Protein AF-A0A955PNH2-F1 (afdb_monomer)

Solvent-accessible surface area (backbone atoms only — not comparable to full-atom values): 7796 Å² total; per-residue (Å²): 135,86,80,63,61,67,62,54,51,52,51,50,52,54,51,50,55,60,61,44,51,61,54,53,53,51,50,52,52,50,50,52,49,52,51,50,50,53,52,47,50,59,45,61,72,49,70,46,55,62,45,57,37,77,42,87,50,92,89,39,77,57,39,58,30,52,66,26,49,29,75,37,86,39,93,91,27,48,43,48,24,20,78,86,41,41,83,48,78,86,75,78,86,78,70,58,96,86,64,84,87,85,85,88,83,76,53,61,73,73,68,27,70,67,46,36,56,80,72,17,68,66,49,57,44,60,79,72,108

Foldseek 3Di:
DDDPVVVVVVVVVVVVVVVVVVVVVVVVVVVVVVVVVVVVVVVVLVVAPPQWDQDPPPVDRIAGDAQGKDAAPDVPAIQGAHNVRDSADDDDPDDDPPDDDDDDDDDCLQVVHRHHSCRRVVVVVVVVD

Secondary structure (DSSP, 8-state):
----HHHHHHHHHHHHHHHHHHHHHHHHHHHHHHHHHHHHHHHHHT----SEEE-SSTT-SEEE-TT-EEE-SSTT-EEE--TTSSSS----SS--TT--------SHHHHTTTS-GGGSHHHHHHTT-

Structure (mmCIF, N/CA/C/O backbone):
data_AF-A0A955PNH2-F1
#
_entry.id   AF-A0A955PNH2-F1
#
loop_
_atom_site.group_PDB
_atom_site.id
_atom_site.type_symbol
_atom_site.label_atom_id
_atom_site.label_alt_id
_atom_site.label_comp_id
_atom_site.label_asym_id
_atom_site.label_entity_id
_atom_site.label_seq_id
_atom_site.pdbx_PDB_ins_code
_atom_site.Cartn_x
_atom_site.Cartn_y
_atom_site.Cartn_z
_atom_site.occupancy
_atom_site.B_iso_or_equiv
_atom_site.auth_seq_id
_atom_site.auth_comp_id
_atom_site.auth_asym_id
_atom_site.auth_atom_id
_atom_site.pdbx_PDB_model_num
ATOM 1 N N . MET A 1 1 ? 40.338 -1.242 -66.118 1.00 54.84 1 MET A N 1
ATOM 2 C CA . MET A 1 1 ? 39.377 -2.112 -65.402 1.00 54.84 1 MET A CA 1
ATOM 3 C C . MET A 1 1 ? 38.338 -1.220 -64.717 1.00 54.84 1 MET A C 1
ATOM 5 O O . MET A 1 1 ? 38.698 -0.515 -63.784 1.00 54.84 1 MET A O 1
ATOM 9 N N . LYS A 1 2 ? 37.099 -1.120 -65.231 1.00 69.62 2 LYS A N 1
ATOM 10 C CA . LYS A 1 2 ? 36.057 -0.254 -64.635 1.00 69.62 2 LYS A CA 1
ATOM 11 C C . LYS A 1 2 ? 35.501 -0.938 -63.382 1.00 69.62 2 LYS A C 1
ATOM 13 O O . LYS A 1 2 ? 34.968 -2.037 -63.481 1.00 69.62 2 LYS A O 1
ATOM 18 N N . ARG A 1 3 ? 35.663 -0.315 -62.212 1.00 76.81 3 ARG A N 1
ATOM 19 C CA . ARG A 1 3 ? 35.126 -0.825 -60.943 1.00 76.81 3 ARG A CA 1
ATOM 20 C C . ARG A 1 3 ? 33.596 -0.790 -60.986 1.00 76.81 3 ARG A C 1
ATOM 22 O O . ARG A 1 3 ? 33.013 0.246 -61.292 1.00 76.81 3 ARG A O 1
ATOM 29 N N . ASP A 1 4 ? 32.965 -1.921 -60.691 1.00 88.94 4 ASP A N 1
ATOM 30 C CA . ASP A 1 4 ? 31.508 -2.057 -60.658 1.00 88.94 4 ASP A CA 1
ATOM 31 C C . ASP A 1 4 ? 30.950 -1.404 -59.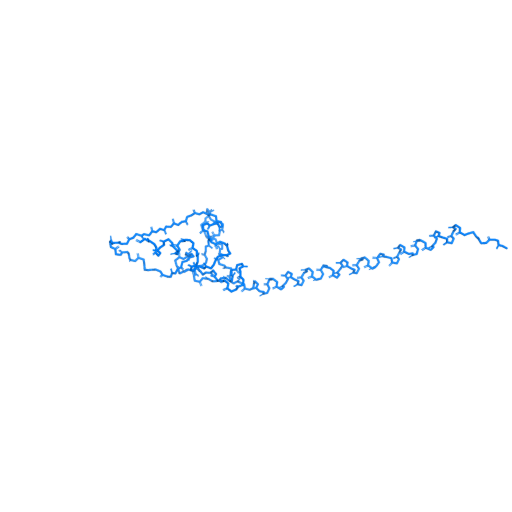384 1.00 88.94 4 ASP A C 1
ATOM 33 O O . ASP A 1 4 ? 30.918 -1.999 -58.305 1.00 88.94 4 ASP A O 1
ATOM 37 N N . TRP A 1 5 ? 30.563 -0.135 -59.508 1.00 90.62 5 TRP A N 1
ATOM 38 C CA . TRP A 1 5 ? 30.123 0.711 -58.398 1.00 90.62 5 TRP A CA 1
ATOM 39 C C . TRP A 1 5 ? 28.909 0.147 -57.647 1.00 90.62 5 TRP A C 1
ATOM 41 O O . TRP A 1 5 ? 28.774 0.399 -56.451 1.00 90.62 5 TRP A O 1
ATOM 51 N N . LYS A 1 6 ? 28.066 -0.663 -58.305 1.00 92.94 6 LYS A N 1
ATOM 52 C CA . LYS A 1 6 ? 26.898 -1.297 -57.676 1.00 92.94 6 LYS A CA 1
ATOM 53 C C . LYS A 1 6 ? 27.317 -2.335 -56.640 1.00 92.94 6 LYS A C 1
ATOM 55 O O . LYS A 1 6 ? 26.756 -2.378 -55.550 1.00 92.94 6 LYS A O 1
ATOM 60 N N . LYS A 1 7 ? 28.345 -3.131 -56.951 1.00 91.56 7 LYS A N 1
ATOM 61 C CA . LYS A 1 7 ? 28.905 -4.124 -56.020 1.00 91.56 7 LYS A CA 1
ATOM 62 C C . LYS A 1 7 ? 29.570 -3.451 -54.824 1.00 91.56 7 LYS A C 1
ATOM 64 O O . LYS A 1 7 ? 29.409 -3.913 -53.700 1.00 91.56 7 LYS A O 1
ATOM 69 N N . THR A 1 8 ? 30.273 -2.340 -55.054 1.00 92.62 8 THR A N 1
ATOM 70 C CA . THR A 1 8 ? 30.861 -1.541 -53.969 1.00 92.62 8 THR A CA 1
ATOM 71 C C . THR A 1 8 ? 29.781 -0.944 -53.066 1.00 92.62 8 THR A C 1
ATOM 73 O O . THR A 1 8 ? 29.889 -1.059 -51.852 1.00 92.62 8 THR A O 1
ATOM 76 N N . LEU A 1 9 ? 28.718 -0.373 -53.641 1.00 94.56 9 LEU A N 1
ATOM 77 C CA . LEU A 1 9 ? 27.600 0.185 -52.877 1.00 94.56 9 LEU A CA 1
ATOM 78 C C . LEU A 1 9 ? 26.897 -0.884 -52.027 1.00 94.56 9 LEU A C 1
ATOM 80 O O . LEU A 1 9 ? 26.659 -0.663 -50.842 1.00 94.56 9 LEU A O 1
ATOM 84 N N . LEU A 1 10 ? 26.615 -2.051 -52.612 1.00 95.19 10 LEU A N 1
ATOM 85 C CA . LEU A 1 10 ? 25.992 -3.170 -51.905 1.00 95.19 10 LEU A CA 1
ATOM 86 C C . LEU A 1 10 ? 26.855 -3.647 -50.727 1.00 95.19 10 LEU A C 1
ATOM 88 O O . LEU A 1 10 ? 26.345 -3.830 -49.625 1.00 95.19 10 LEU A O 1
ATOM 92 N N . PHE A 1 11 ? 28.163 -3.801 -50.942 1.00 96.19 11 PHE A N 1
ATOM 93 C CA . PHE A 1 11 ? 29.098 -4.201 -49.892 1.00 96.19 11 PHE A CA 1
ATOM 94 C C . PHE A 1 11 ? 29.154 -3.185 -48.743 1.00 96.19 11 PHE A C 1
ATOM 96 O O . PHE A 1 11 ? 29.113 -3.573 -47.575 1.00 96.19 11 PHE A O 1
ATOM 103 N N . THR A 1 12 ? 29.185 -1.886 -49.054 1.00 95.44 12 THR A N 1
ATOM 104 C CA . THR A 1 12 ? 29.148 -0.827 -48.037 1.00 95.44 12 THR A CA 1
ATOM 105 C C . THR A 1 12 ? 27.854 -0.871 -47.224 1.00 95.44 12 THR A C 1
ATOM 107 O O . THR A 1 12 ? 27.910 -0.787 -46.000 1.00 95.44 12 THR A O 1
ATOM 110 N N . LEU A 1 13 ? 26.697 -1.057 -47.869 1.00 96.56 13 LEU A N 1
ATOM 111 C CA . LEU A 1 13 ? 25.404 -1.140 -47.177 1.00 96.56 13 LEU A CA 1
ATOM 112 C C . LEU A 1 13 ? 25.323 -2.354 -46.245 1.00 96.56 13 LEU A C 1
ATOM 114 O O . L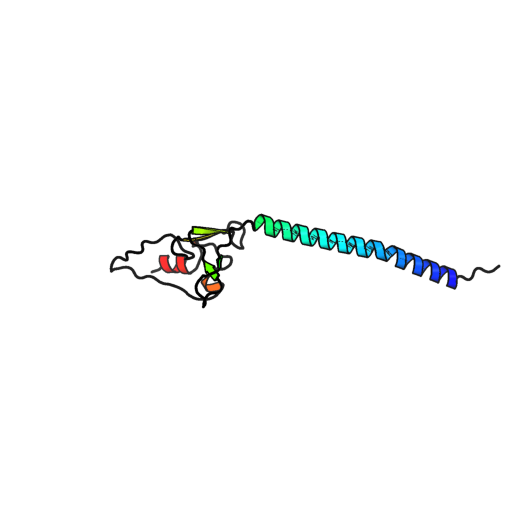EU A 1 13 ? 24.917 -2.209 -45.096 1.00 96.56 13 LEU A O 1
ATOM 118 N N . ILE A 1 14 ? 25.763 -3.528 -46.707 1.00 97.31 14 ILE A N 1
ATOM 119 C CA . ILE A 1 14 ? 25.827 -4.740 -45.874 1.00 97.31 14 ILE A CA 1
ATOM 120 C C . ILE A 1 14 ? 26.744 -4.510 -44.669 1.00 97.31 14 ILE A C 1
ATOM 122 O O . ILE A 1 14 ? 26.379 -4.838 -43.543 1.00 97.31 14 ILE A O 1
ATOM 126 N N . THR A 1 15 ? 27.907 -3.897 -44.891 1.00 96.69 15 THR A N 1
ATOM 127 C CA . THR A 1 15 ? 28.863 -3.592 -43.820 1.00 96.69 15 THR A CA 1
ATOM 128 C C . THR A 1 15 ? 28.253 -2.648 -42.782 1.00 96.69 15 THR A C 1
ATOM 130 O O . THR A 1 15 ? 28.373 -2.903 -41.587 1.00 96.69 15 THR A O 1
ATOM 133 N N . LEU A 1 16 ? 27.538 -1.602 -43.211 1.00 97.06 16 LEU A N 1
ATOM 134 C CA . LEU A 1 16 ? 26.840 -0.685 -42.304 1.00 97.06 16 LEU A CA 1
ATOM 135 C C . LEU A 1 16 ? 25.774 -1.402 -41.468 1.00 97.06 16 LEU A C 1
ATOM 137 O O . LEU A 1 16 ? 25.737 -1.216 -40.255 1.00 97.06 16 LEU A O 1
ATOM 141 N N . VAL A 1 17 ? 24.951 -2.256 -42.084 1.00 96.75 17 VAL A N 1
ATOM 142 C CA . VAL A 1 17 ? 23.924 -3.026 -41.361 1.00 96.75 17 VAL A CA 1
ATOM 143 C C . VAL A 1 17 ? 24.561 -3.947 -40.320 1.00 96.75 17 VAL A C 1
ATOM 145 O O . VAL A 1 17 ? 24.118 -3.967 -39.174 1.00 96.75 17 VAL A O 1
ATOM 148 N N . ILE A 1 18 ? 25.633 -4.657 -40.679 1.00 97.06 18 ILE A N 1
ATOM 149 C CA . ILE A 1 18 ? 26.356 -5.535 -39.748 1.00 97.06 18 ILE A CA 1
ATOM 150 C C . ILE A 1 18 ? 26.922 -4.738 -38.567 1.00 97.06 18 ILE A C 1
ATOM 152 O O . ILE A 1 18 ? 26.843 -5.201 -37.432 1.00 97.06 18 ILE A O 1
ATOM 156 N N . LEU A 1 19 ? 27.438 -3.529 -38.807 1.00 97.06 19 LEU A N 1
ATOM 157 C CA . LEU A 1 19 ? 27.951 -2.652 -37.750 1.00 97.06 19 LEU A CA 1
ATOM 158 C C . LEU A 1 19 ? 26.848 -2.071 -36.852 1.00 97.06 19 LEU A C 1
ATOM 160 O O . LEU A 1 19 ? 27.114 -1.766 -35.691 1.00 97.06 19 LEU A O 1
ATOM 164 N N . MET A 1 20 ? 25.612 -1.947 -37.341 1.00 96.62 20 MET A N 1
ATOM 165 C CA . MET A 1 20 ? 24.483 -1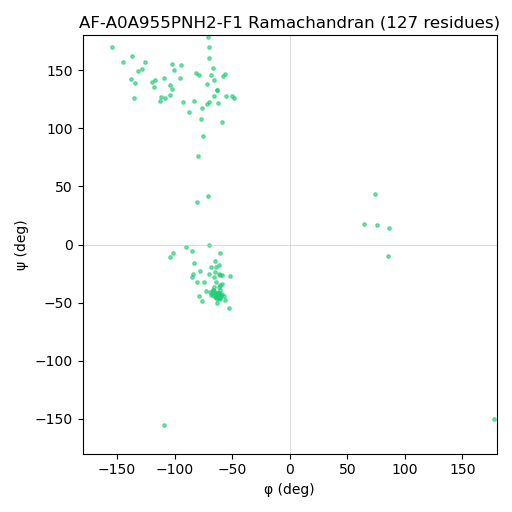.482 -36.526 1.00 96.62 20 MET A CA 1
ATOM 166 C C . MET A 1 20 ? 23.982 -2.534 -35.532 1.00 96.62 20 MET A C 1
ATOM 168 O O . MET A 1 20 ? 23.544 -2.169 -34.443 1.00 96.62 20 MET A O 1
ATOM 172 N N . ILE A 1 21 ? 24.069 -3.826 -35.864 1.00 96.62 21 ILE A N 1
ATOM 173 C CA . ILE A 1 21 ? 23.604 -4.922 -34.996 1.00 96.62 21 ILE A CA 1
ATOM 174 C C . ILE A 1 21 ? 24.202 -4.847 -33.576 1.00 96.62 21 ILE A C 1
ATOM 176 O O . ILE A 1 21 ? 23.421 -4.804 -32.624 1.00 96.62 21 ILE A O 1
ATOM 180 N N . PRO A 1 22 ? 25.535 -4.783 -33.371 1.00 96.38 22 PRO A N 1
ATOM 181 C CA . PRO A 1 22 ? 26.099 -4.725 -32.023 1.00 96.38 22 PRO A CA 1
ATOM 182 C C . PRO A 1 22 ? 25.699 -3.451 -31.270 1.00 96.38 22 PRO A C 1
ATOM 184 O O . PRO A 1 22 ? 25.499 -3.508 -30.062 1.00 96.38 22 PRO A O 1
ATOM 187 N N . ILE A 1 23 ? 25.522 -2.321 -31.964 1.00 96.88 23 ILE A N 1
ATOM 188 C CA . ILE A 1 23 ? 25.086 -1.061 -31.342 1.00 96.88 23 ILE A CA 1
ATOM 189 C C . ILE A 1 23 ? 23.667 -1.206 -30.787 1.00 96.88 23 ILE A C 1
ATOM 191 O O . ILE A 1 23 ? 23.408 -0.811 -29.651 1.00 96.88 23 ILE A O 1
ATOM 195 N N . ILE A 1 24 ? 22.759 -1.807 -31.559 1.00 97.25 24 ILE A N 1
ATOM 196 C CA . ILE A 1 24 ? 21.376 -2.043 -31.130 1.00 97.25 24 ILE A CA 1
ATOM 197 C C . ILE A 1 24 ? 21.344 -3.008 -29.941 1.00 97.25 24 ILE A C 1
ATOM 199 O O . ILE A 1 24 ? 20.667 -2.728 -28.954 1.00 97.25 24 ILE A O 1
ATOM 203 N N . LEU A 1 25 ? 22.107 -4.103 -29.998 1.00 97.38 25 LEU A N 1
ATOM 204 C CA . LEU A 1 25 ? 22.172 -5.084 -28.910 1.00 97.38 25 LEU A CA 1
ATOM 205 C C . LEU A 1 25 ? 22.737 -4.477 -27.619 1.00 97.38 25 LEU A C 1
ATOM 207 O O . LEU A 1 25 ? 22.194 -4.709 -26.542 1.00 97.38 25 LEU A O 1
ATOM 211 N N . LEU A 1 26 ? 23.789 -3.660 -27.714 1.00 97.25 26 LEU A N 1
ATOM 212 C CA . LEU A 1 26 ? 24.351 -2.954 -26.560 1.00 97.25 26 LEU A CA 1
ATOM 213 C C . LEU A 1 26 ? 23.382 -1.906 -26.002 1.00 97.25 26 LEU A C 1
ATOM 215 O O . LEU A 1 26 ? 23.260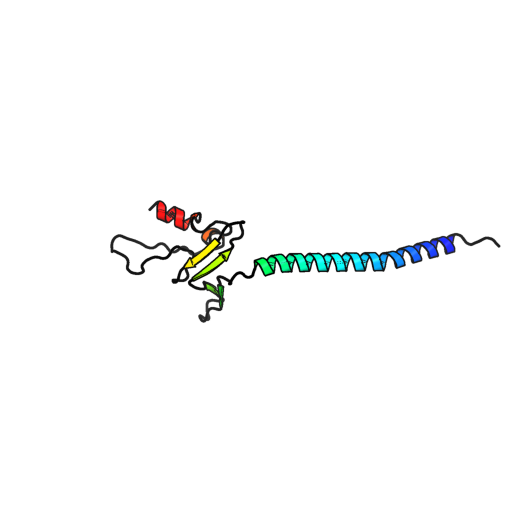 -1.779 -24.784 1.00 97.25 26 LEU A O 1
ATOM 219 N N . GLY A 1 27 ? 22.670 -1.183 -26.871 1.00 97.06 27 GLY A N 1
ATOM 220 C CA . GLY A 1 27 ? 21.645 -0.222 -26.465 1.00 97.06 27 GLY A CA 1
ATOM 221 C C . GLY A 1 27 ? 20.486 -0.889 -25.724 1.00 97.06 27 GLY A C 1
ATOM 222 O O . GLY A 1 27 ? 20.072 -0.418 -24.666 1.00 97.06 27 GLY A O 1
ATOM 223 N N . GLU A 1 28 ? 20.004 -2.021 -26.231 1.00 97.38 28 GLU A N 1
ATOM 224 C CA . GLU A 1 28 ? 18.941 -2.802 -25.600 1.00 97.38 28 GLU A CA 1
ATOM 225 C C . GLU A 1 28 ? 19.392 -3.411 -24.266 1.00 97.38 28 GLU A C 1
ATOM 227 O O . GLU A 1 28 ? 18.682 -3.312 -23.264 1.00 97.38 28 GLU A O 1
ATOM 232 N N . TRP A 1 29 ? 20.603 -3.967 -24.213 1.00 96.94 29 TRP A N 1
ATOM 233 C CA . TRP A 1 29 ? 21.191 -4.482 -22.979 1.00 96.94 29 TRP A CA 1
ATOM 234 C C . TRP A 1 29 ? 21.356 -3.382 -21.923 1.00 96.94 29 TRP A C 1
ATOM 236 O O . TRP A 1 29 ? 20.963 -3.571 -20.770 1.00 96.94 29 TRP A O 1
ATOM 246 N N . GLY A 1 30 ? 21.841 -2.202 -22.320 1.00 96.25 30 GLY A N 1
ATOM 247 C CA . GLY A 1 30 ? 21.931 -1.029 -21.450 1.00 96.25 30 GLY A CA 1
ATOM 248 C C . GLY A 1 30 ? 20.562 -0.561 -20.951 1.00 96.25 30 GLY A C 1
ATOM 249 O O . GLY A 1 30 ? 20.404 -0.280 -19.762 1.00 96.25 30 GLY A O 1
ATOM 250 N N . ALA A 1 31 ? 19.548 -0.550 -21.820 1.00 94.69 31 ALA A N 1
ATOM 251 C CA . ALA A 1 31 ? 18.173 -0.235 -21.439 1.00 94.69 31 ALA A CA 1
ATOM 252 C C . ALA A 1 31 ? 17.606 -1.261 -20.445 1.00 94.69 31 ALA A C 1
ATOM 254 O O . ALA A 1 31 ? 16.993 -0.872 -19.453 1.00 94.69 31 ALA A O 1
ATOM 255 N N . ARG A 1 32 ? 17.864 -2.560 -20.649 1.00 93.25 32 ARG A N 1
ATOM 256 C CA . ARG A 1 32 ? 17.467 -3.633 -19.721 1.00 93.25 32 ARG A CA 1
ATOM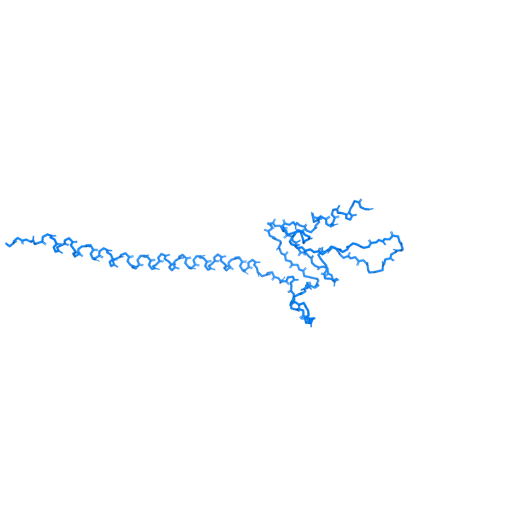 257 C C . ARG A 1 32 ? 18.163 -3.518 -18.371 1.00 93.25 32 ARG A C 1
ATOM 259 O O . ARG A 1 32 ? 17.510 -3.723 -17.352 1.00 93.25 32 ARG A O 1
ATOM 266 N N . ILE A 1 33 ? 19.457 -3.193 -18.347 1.00 91.25 33 ILE A N 1
ATOM 267 C CA . ILE A 1 33 ? 20.193 -2.955 -17.099 1.00 91.25 33 ILE A CA 1
ATOM 268 C C . ILE A 1 33 ? 19.600 -1.757 -16.376 1.00 91.25 33 ILE A C 1
ATOM 270 O O . ILE A 1 33 ? 19.256 -1.880 -15.208 1.00 91.25 33 ILE A O 1
ATOM 274 N N . ARG A 1 34 ? 19.416 -0.627 -17.064 1.00 90.31 34 ARG A N 1
ATOM 275 C CA . ARG A 1 34 ? 18.840 0.576 -16.456 1.00 90.31 34 ARG A CA 1
ATOM 276 C C . ARG A 1 34 ? 17.427 0.327 -15.933 1.00 90.31 34 ARG A C 1
ATOM 278 O O . ARG A 1 34 ? 17.129 0.720 -14.813 1.00 90.31 34 ARG A O 1
ATOM 285 N N . TYR A 1 35 ? 16.587 -0.363 -16.702 1.00 87.31 35 TYR A N 1
ATOM 286 C CA . TYR A 1 35 ? 15.243 -0.742 -16.271 1.00 87.31 35 TYR A CA 1
ATOM 287 C C . TYR A 1 35 ? 15.285 -1.642 -15.033 1.00 87.31 35 TYR A C 1
ATOM 289 O O . TYR A 1 35 ? 14.601 -1.354 -14.059 1.00 87.31 35 TYR A O 1
ATOM 297 N N . ARG A 1 36 ? 16.137 -2.679 -15.023 1.00 80.06 36 ARG A N 1
ATOM 298 C CA . ARG A 1 36 ? 16.319 -3.541 -13.846 1.00 80.06 36 ARG A CA 1
ATOM 299 C C . ARG A 1 36 ? 16.854 -2.772 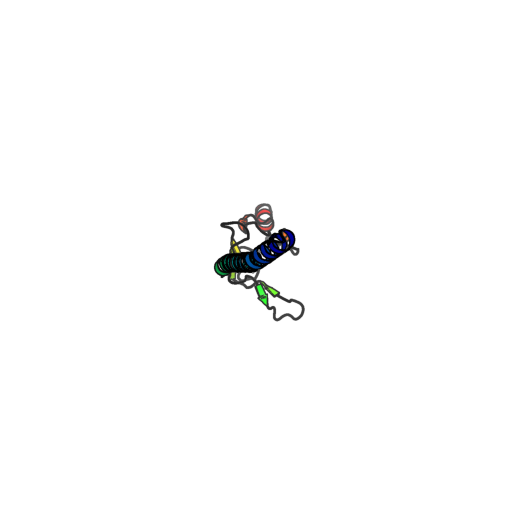-12.648 1.00 80.06 36 ARG A C 1
ATOM 301 O O . ARG A 1 36 ? 16.377 -3.016 -11.557 1.00 80.06 36 ARG A O 1
ATOM 308 N N . MET A 1 37 ? 17.811 -1.864 -12.825 1.00 73.69 37 MET A N 1
ATOM 309 C CA . MET A 1 37 ? 18.358 -1.058 -11.730 1.00 73.69 37 MET A CA 1
ATOM 310 C C . MET A 1 37 ? 17.314 -0.105 -11.144 1.00 73.69 37 MET A C 1
ATOM 312 O O . MET A 1 37 ? 17.243 0.007 -9.928 1.00 73.69 37 MET A O 1
ATOM 316 N N . ASN A 1 38 ? 16.478 0.520 -11.979 1.00 72.56 38 ASN A N 1
ATOM 317 C CA . ASN A 1 38 ? 15.354 1.329 -11.505 1.00 72.56 38 ASN A CA 1
ATOM 318 C C . ASN A 1 38 ? 14.323 0.471 -10.762 1.00 72.56 38 ASN A C 1
ATOM 320 O O . ASN A 1 38 ? 13.890 0.859 -9.685 1.00 72.56 38 ASN A O 1
ATOM 324 N N . LEU A 1 39 ? 13.995 -0.718 -11.286 1.00 64.50 39 LEU A N 1
ATOM 325 C CA . LEU A 1 39 ? 13.149 -1.681 -10.575 1.00 64.50 39 LEU A CA 1
ATOM 326 C C . LEU A 1 39 ? 13.779 -2.077 -9.234 1.00 64.50 39 LEU A C 1
ATOM 328 O O . LEU A 1 39 ? 13.087 -2.150 -8.233 1.00 64.50 39 LEU A O 1
ATOM 332 N N . TYR A 1 40 ? 15.097 -2.307 -9.206 1.00 57.88 40 TYR A N 1
ATOM 333 C CA . TYR A 1 40 ? 15.820 -2.668 -7.991 1.00 57.88 40 TYR A CA 1
ATOM 334 C C . TYR A 1 40 ? 15.824 -1.535 -6.959 1.00 57.88 40 TYR A C 1
ATOM 336 O O . TYR A 1 40 ? 15.723 -1.818 -5.771 1.00 57.88 40 TYR A O 1
ATOM 344 N N . GLN A 1 41 ? 15.911 -0.275 -7.392 1.00 54.19 41 GLN A N 1
ATOM 345 C CA . GLN A 1 41 ? 15.790 0.890 -6.511 1.00 54.19 41 GLN A CA 1
ATOM 346 C C . GLN A 1 41 ? 14.369 1.041 -5.964 1.00 54.19 41 GLN A C 1
ATOM 348 O O . GLN A 1 41 ? 14.228 1.197 -4.756 1.00 54.19 41 GLN A O 1
ATOM 353 N N . GLU A 1 42 ? 13.336 0.876 -6.798 1.00 53.19 42 GLU A N 1
ATOM 354 C CA . GLU A 1 42 ? 11.951 0.777 -6.312 1.00 53.19 42 GLU A CA 1
ATOM 355 C C . GLU A 1 42 ? 11.787 -0.397 -5.330 1.00 53.19 42 GLU A C 1
ATOM 357 O O . GLU A 1 42 ? 11.048 -0.276 -4.361 1.00 53.19 42 GLU A O 1
ATOM 362 N N . THR A 1 43 ? 12.507 -1.514 -5.513 1.00 49.81 43 THR A N 1
ATOM 363 C CA . THR A 1 43 ? 12.416 -2.673 -4.607 1.00 49.81 43 THR A CA 1
ATOM 364 C C . THR A 1 43 ? 13.288 -2.603 -3.348 1.00 49.81 43 THR A C 1
ATOM 366 O O . THR A 1 43 ? 12.956 -3.261 -2.372 1.00 49.81 43 THR A O 1
ATOM 369 N N . GLU A 1 44 ? 14.397 -1.855 -3.332 1.00 46.38 44 GLU A N 1
ATOM 370 C CA . GLU A 1 44 ? 15.186 -1.612 -2.106 1.00 46.38 44 GLU A CA 1
ATOM 371 C C . GLU A 1 44 ? 14.543 -0.505 -1.260 1.00 46.38 44 GLU A C 1
ATOM 373 O O . GLU A 1 44 ? 14.564 -0.610 -0.034 1.00 46.38 44 GLU A O 1
ATOM 378 N N . GLU A 1 45 ? 13.889 0.487 -1.884 1.00 47.94 45 GLU A N 1
ATOM 379 C CA . GLU A 1 45 ? 12.878 1.295 -1.189 1.00 47.94 45 GLU A CA 1
ATOM 380 C C . GLU A 1 45 ? 11.718 0.400 -0.726 1.00 47.94 45 GLU A C 1
ATOM 382 O O . GLU A 1 45 ? 11.280 0.535 0.410 1.00 47.94 45 GLU A O 1
ATOM 387 N N . ALA A 1 46 ? 11.337 -0.623 -1.504 1.00 44.81 46 ALA A N 1
ATOM 388 C CA . ALA A 1 46 ? 10.422 -1.685 -1.079 1.00 44.81 46 ALA A CA 1
ATOM 389 C C . ALA A 1 46 ? 11.055 -2.812 -0.236 1.00 44.81 46 ALA A C 1
ATOM 391 O O . ALA A 1 46 ? 10.574 -3.949 -0.257 1.00 44.81 46 ALA A O 1
ATOM 392 N N . LYS A 1 47 ? 12.011 -2.494 0.651 1.00 43.78 47 LYS A N 1
ATOM 393 C CA 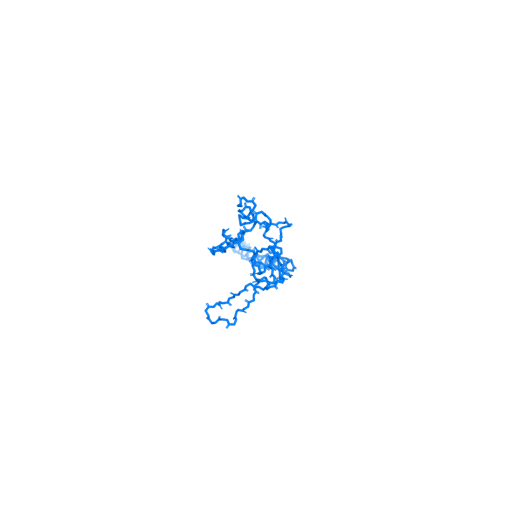. LYS A 1 47 ? 12.095 -3.190 1.956 1.00 43.78 47 LYS A CA 1
ATOM 394 C C . LYS A 1 47 ? 10.924 -2.773 2.857 1.00 43.78 47 LYS A C 1
ATOM 396 O O . LYS A 1 47 ? 11.078 -2.546 4.053 1.00 43.78 47 LYS A O 1
ATOM 401 N N . PHE A 1 48 ? 9.735 -2.676 2.276 1.00 50.78 48 PHE A N 1
ATOM 402 C CA . PHE A 1 48 ? 8.500 -2.559 3.011 1.00 50.78 48 PHE A CA 1
ATOM 403 C C . PHE A 1 48 ? 8.257 -3.925 3.628 1.00 50.78 48 PHE A C 1
ATOM 405 O O . PHE A 1 48 ? 8.193 -4.948 2.938 1.00 50.78 48 PHE A O 1
ATOM 412 N N . VAL A 1 49 ? 8.173 -3.960 4.954 1.00 58.12 49 VAL A N 1
ATOM 413 C CA . VAL A 1 49 ? 7.526 -5.079 5.621 1.00 58.12 49 VAL A CA 1
ATOM 414 C C . VAL A 1 49 ? 6.113 -5.076 5.063 1.00 58.12 49 VAL A C 1
ATOM 416 O O . VAL A 1 49 ? 5.351 -4.170 5.366 1.00 58.12 49 VAL A O 1
ATOM 419 N N . SER A 1 50 ? 5.804 -6.024 4.174 1.00 79.81 50 SER A N 1
ATOM 420 C CA . SER A 1 50 ? 4.483 -6.079 3.556 1.00 79.81 50 SER A CA 1
ATOM 421 C C . SER A 1 50 ? 3.422 -6.001 4.650 1.00 79.81 50 SER A C 1
ATOM 423 O O . SER A 1 50 ? 3.469 -6.787 5.605 1.00 79.81 50 SER A O 1
ATOM 425 N N . ILE A 1 51 ? 2.478 -5.068 4.505 1.00 89.38 51 ILE A N 1
ATOM 426 C CA . ILE A 1 51 ? 1.331 -4.974 5.416 1.00 89.38 51 ILE A CA 1
ATOM 427 C C . ILE A 1 51 ? 0.354 -6.136 5.238 1.00 89.38 51 ILE A C 1
ATOM 429 O O . ILE A 1 51 ? -0.641 -6.217 5.946 1.00 89.38 51 ILE A O 1
ATOM 433 N N . TYR A 1 52 ? 0.639 -7.051 4.311 1.00 90.12 52 TYR A N 1
ATOM 434 C CA . TYR A 1 52 ? -0.135 -8.251 4.055 1.00 90.12 52 TYR A CA 1
ATOM 435 C C . TYR A 1 52 ? 0.635 -9.490 4.507 1.00 90.12 52 TYR A C 1
ATOM 437 O O . TYR A 1 52 ? 1.850 -9.615 4.323 1.00 90.12 52 TYR A O 1
ATOM 445 N N . ARG A 1 53 ? -0.094 -10.467 5.037 1.00 91.06 53 ARG A N 1
ATOM 446 C CA . ARG A 1 53 ? 0.374 -11.843 5.216 1.00 91.06 53 ARG A CA 1
ATOM 447 C C . ARG A 1 53 ? -0.609 -12.803 4.561 1.00 91.06 53 ARG A C 1
ATOM 449 O O . ARG A 1 53 ? -1.767 -12.465 4.333 1.00 91.06 53 ARG A O 1
ATOM 456 N N . LYS A 1 54 ? -0.138 -14.001 4.219 1.00 91.88 54 LYS A N 1
ATOM 457 C CA . LYS A 1 54 ? -1.027 -15.068 3.754 1.00 91.88 54 LYS A CA 1
ATOM 458 C C . LYS A 1 54 ? -1.988 -15.425 4.892 1.00 91.88 54 LYS A C 1
ATOM 460 O O . LYS A 1 54 ? -1.520 -15.577 6.017 1.00 91.88 54 LYS A O 1
ATOM 465 N N . SER A 1 55 ? -3.280 -15.537 4.594 1.00 92.88 55 SER A N 1
ATOM 466 C CA . SER A 1 55 ? -4.262 -15.956 5.596 1.00 92.88 55 SER A CA 1
ATOM 467 C C . SER A 1 55 ? -4.273 -17.480 5.736 1.00 92.88 55 SER A C 1
ATOM 469 O O . SER A 1 55 ? -4.028 -18.209 4.767 1.00 92.88 55 SER A O 1
ATOM 471 N N . ASP A 1 56 ? -4.544 -17.943 6.954 1.00 94.31 56 ASP A N 1
ATOM 472 C CA . ASP A 1 56 ? -4.828 -19.350 7.245 1.00 94.31 56 ASP A CA 1
ATOM 473 C C . ASP A 1 56 ? -6.304 -19.697 6.971 1.00 94.31 56 ASP A C 1
ATOM 475 O O . ASP A 1 56 ? -6.650 -20.876 6.853 1.00 94.31 56 ASP A O 1
ATOM 479 N N . ASP A 1 57 ? -7.174 -18.687 6.837 1.00 95.25 57 ASP A N 1
ATOM 480 C CA . ASP A 1 57 ? -8.567 -18.875 6.440 1.00 95.25 57 ASP A CA 1
ATOM 481 C C . ASP A 1 57 ? -8.630 -19.288 4.955 1.00 95.25 57 ASP A C 1
ATOM 483 O O . ASP A 1 57 ? -8.157 -18.550 4.089 1.00 95.25 57 ASP A O 1
ATOM 487 N N . PRO A 1 58 ? -9.232 -20.443 4.610 1.00 94.44 58 PRO A N 1
ATOM 488 C CA . PRO A 1 58 ? -9.295 -20.914 3.227 1.00 94.44 58 PRO A CA 1
ATOM 489 C C . PRO A 1 58 ? -10.122 -20.015 2.291 1.00 94.44 58 PRO A C 1
ATOM 491 O O . PRO A 1 58 ? -10.045 -20.185 1.072 1.00 94.44 58 PRO A O 1
ATOM 494 N N . VAL A 1 59 ? -10.927 -19.093 2.826 1.00 96.62 59 VAL A N 1
ATOM 495 C CA . VAL A 1 59 ? -11.718 -18.118 2.062 1.00 96.62 59 VAL A CA 1
ATOM 496 C C . VAL A 1 59 ? -10.888 -16.881 1.704 1.00 96.62 59 VAL A C 1
ATOM 498 O O . VAL A 1 59 ? -11.147 -16.246 0.679 1.00 96.62 59 VAL A O 1
ATOM 501 N N . LEU A 1 60 ? -9.875 -16.545 2.506 1.00 90.44 60 LEU A N 1
ATOM 502 C CA . LEU A 1 60 ? -9.049 -15.354 2.326 1.00 90.44 60 LEU A CA 1
ATOM 503 C C . LEU A 1 60 ? -7.684 -15.723 1.737 1.00 90.44 60 LEU A C 1
ATOM 505 O O . LEU A 1 60 ? -6.954 -16.561 2.249 1.00 90.44 60 LEU A O 1
ATOM 509 N N . ALA A 1 61 ? -7.285 -15.053 0.657 1.00 89.44 61 ALA A N 1
ATOM 510 C CA . ALA A 1 61 ? -5.933 -15.233 0.124 1.00 89.44 61 ALA A CA 1
ATOM 511 C C . ALA A 1 61 ? -4.877 -14.571 1.030 1.00 89.44 61 ALA A C 1
ATOM 513 O O . ALA A 1 61 ? -3.794 -15.118 1.256 1.00 89.44 61 ALA A O 1
ATOM 514 N N . TYR A 1 62 ? -5.212 -13.388 1.544 1.00 90.31 62 TYR A N 1
ATOM 515 C CA . TYR A 1 62 ? -4.345 -12.550 2.357 1.00 90.31 62 TYR A CA 1
ATOM 516 C C . TYR A 1 62 ? -5.163 -11.825 3.415 1.00 90.31 62 TYR A C 1
ATOM 518 O O . TYR A 1 62 ? -6.359 -11.591 3.244 1.00 90.31 62 TYR A O 1
ATOM 526 N N . GLU A 1 63 ? -4.477 -11.427 4.471 1.00 92.12 63 GLU A N 1
ATOM 527 C CA . GLU A 1 63 ? -4.995 -10.581 5.533 1.00 92.12 63 GLU A CA 1
ATOM 528 C C . GLU A 1 63 ? -3.955 -9.532 5.909 1.00 92.12 63 GLU A C 1
ATOM 530 O O . GLU A 1 63 ? -2.766 -9.666 5.593 1.00 92.12 63 GLU A O 1
ATOM 535 N N . MET A 1 64 ? -4.411 -8.483 6.584 1.00 92.75 64 MET A N 1
ATOM 536 C CA . MET A 1 64 ? -3.512 -7.463 7.095 1.00 92.75 64 MET A CA 1
ATOM 537 C C . MET A 1 64 ? -2.616 -8.064 8.174 1.00 92.75 64 MET A C 1
ATOM 539 O O . MET A 1 64 ? -3.040 -8.899 8.972 1.00 92.75 64 MET A O 1
ATOM 543 N N . LYS A 1 65 ? -1.355 -7.647 8.195 1.00 93.50 65 LYS A N 1
ATOM 544 C CA . LYS A 1 65 ? -0.386 -8.026 9.213 1.00 93.50 65 LYS A CA 1
ATOM 545 C C . LYS A 1 65 ? -0.506 -7.036 10.379 1.00 93.50 65 LYS A C 1
ATOM 547 O O . LYS A 1 65 ? -0.173 -5.868 10.180 1.00 93.50 65 LYS A O 1
ATOM 552 N N . PRO A 1 66 ? -0.935 -7.466 11.577 1.00 94.00 66 PRO A N 1
ATOM 553 C CA . PRO A 1 66 ? -1.021 -6.571 12.727 1.00 94.00 66 PRO A CA 1
ATOM 554 C C . PRO A 1 66 ? 0.318 -5.917 13.076 1.00 94.00 66 PRO A C 1
ATOM 556 O O . PRO A 1 66 ? 1.374 -6.537 12.887 1.00 94.00 66 PRO A O 1
ATOM 559 N N . GLY A 1 67 ? 0.263 -4.665 13.533 1.00 91.38 67 GLY A N 1
ATOM 560 C CA . GLY A 1 67 ? 1.431 -3.876 13.944 1.00 91.38 67 GLY A CA 1
ATOM 561 C C . GLY A 1 67 ? 2.416 -3.560 12.810 1.00 91.38 67 GLY A C 1
ATOM 562 O O . GLY A 1 67 ? 3.585 -3.267 13.061 1.00 91.38 67 GLY A O 1
ATOM 563 N N . SER A 1 68 ? 1.992 -3.691 11.550 1.00 91.00 68 SER A N 1
ATOM 564 C CA . SER A 1 68 ? 2.846 -3.438 10.387 1.00 91.00 68 SER A CA 1
ATOM 565 C C . SER A 1 68 ? 2.696 -2.019 9.853 1.00 91.00 68 SER A C 1
ATOM 567 O O . SER A 1 68 ? 1.658 -1.374 9.995 1.00 91.00 68 SER A O 1
ATOM 569 N N . GLU A 1 69 ? 3.746 -1.542 9.192 1.00 88.44 69 GLU A N 1
ATOM 570 C CA . GLU A 1 69 ? 3.742 -0.259 8.508 1.00 88.44 69 GLU A CA 1
ATOM 571 C C . GLU A 1 69 ? 4.440 -0.359 7.152 1.00 88.44 69 GLU A C 1
ATOM 573 O O . GLU A 1 69 ? 5.457 -1.042 7.000 1.00 88.44 69 GLU A O 1
ATOM 578 N N . GLU A 1 70 ? 3.892 0.351 6.169 1.00 85.25 70 GLU A N 1
ATOM 579 C CA . GLU A 1 70 ? 4.536 0.572 4.882 1.00 85.25 70 GLU A CA 1
ATOM 580 C C . GLU A 1 70 ? 4.431 2.046 4.475 1.00 85.25 70 GLU A C 1
ATOM 582 O O . GLU A 1 70 ? 3.385 2.684 4.638 1.00 85.25 70 GLU A O 1
ATOM 587 N N . PRO A 1 71 ? 5.501 2.612 3.910 1.00 81.44 71 PRO A N 1
ATOM 588 C CA . PRO A 1 71 ? 5.443 3.843 3.151 1.00 81.44 71 PRO A CA 1
ATOM 589 C C . PRO A 1 71 ? 4.316 3.813 2.122 1.00 81.44 71 PRO A C 1
ATOM 591 O O . PRO A 1 71 ? 4.179 2.901 1.307 1.00 81.44 71 PRO A O 1
ATOM 594 N N . GLY A 1 72 ? 3.479 4.838 2.195 1.00 74.75 72 GLY A N 1
ATOM 595 C CA . GLY A 1 72 ? 2.397 5.059 1.262 1.00 74.75 72 GLY A CA 1
ATOM 596 C C . GLY A 1 72 ? 2.916 5.474 -0.112 1.00 74.75 72 GLY A C 1
ATOM 597 O O . GLY A 1 72 ? 4.073 5.833 -0.315 1.00 74.75 72 GLY A O 1
ATOM 598 N N . LYS A 1 73 ? 2.009 5.488 -1.090 1.00 71.69 73 LYS A N 1
ATOM 599 C CA . LYS A 1 73 ? 2.340 5.838 -2.481 1.00 71.69 73 LYS A CA 1
ATOM 600 C C . LYS A 1 73 ? 2.815 7.289 -2.672 1.00 71.69 73 LYS A C 1
ATOM 602 O O . LYS A 1 73 ? 3.403 7.605 -3.704 1.00 71.69 73 LYS A O 1
ATOM 607 N N . LYS A 1 74 ? 2.522 8.191 -1.729 1.00 72.12 74 LYS A N 1
ATOM 608 C CA . LYS A 1 74 ? 3.004 9.578 -1.757 1.00 72.12 74 LYS A CA 1
ATOM 609 C C . LYS A 1 74 ? 4.281 9.710 -0.921 1.00 72.12 74 LYS A C 1
ATOM 611 O O . LYS A 1 74 ? 4.353 9.104 0.143 1.00 72.12 74 LYS A O 1
ATOM 616 N N . PRO A 1 75 ? 5.254 10.538 -1.343 1.00 73.38 75 PRO A N 1
ATOM 617 C CA . PRO A 1 75 ? 6.425 10.830 -0.524 1.00 73.38 75 PRO A CA 1
ATOM 618 C C . PRO A 1 75 ? 6.018 11.355 0.856 1.00 73.38 75 PRO A C 1
ATOM 620 O O . PRO A 1 75 ? 5.243 12.304 0.946 1.00 73.38 75 PRO A O 1
ATOM 623 N N . GLY A 1 76 ? 6.550 10.737 1.910 1.00 72.56 76 GLY A N 1
ATOM 624 C CA . GLY A 1 76 ? 6.247 11.085 3.301 1.00 72.56 76 GLY A CA 1
ATOM 625 C C . GLY A 1 76 ? 5.003 10.408 3.872 1.00 72.56 76 GLY A C 1
ATOM 626 O O . GLY A 1 76 ? 4.823 10.463 5.086 1.00 72.56 76 GLY A O 1
ATOM 627 N N . ALA A 1 77 ? 4.203 9.737 3.037 1.00 78.25 77 ALA A N 1
ATOM 628 C CA . ALA A 1 77 ? 3.014 9.066 3.517 1.00 78.25 77 ALA A CA 1
ATOM 629 C C . ALA A 1 77 ? 3.340 7.730 4.189 1.00 78.25 77 ALA A C 1
ATOM 631 O O . ALA A 1 77 ? 4.236 7.016 3.733 1.00 78.25 77 ALA A O 1
ATOM 632 N N . VAL A 1 78 ? 2.591 7.353 5.226 1.00 83.44 78 VAL A N 1
ATOM 633 C CA . VAL A 1 78 ? 2.745 6.061 5.917 1.00 83.44 78 VAL A CA 1
ATOM 634 C C . VAL A 1 78 ? 1.386 5.415 6.164 1.00 83.44 78 VAL A C 1
ATOM 636 O O . VAL A 1 78 ? 0.475 5.986 6.769 1.00 83.44 78 VAL A O 1
ATOM 639 N N . THR A 1 79 ? 1.269 4.175 5.706 1.00 86.44 79 THR A N 1
ATOM 640 C CA . THR A 1 79 ? 0.151 3.286 6.009 1.00 86.44 79 THR A CA 1
ATOM 641 C C . THR A 1 79 ? 0.525 2.452 7.223 1.00 86.44 79 THR A C 1
ATOM 643 O O . THR A 1 79 ? 1.539 1.759 7.193 1.00 86.44 79 THR A O 1
ATOM 646 N N . ARG A 1 80 ? -0.281 2.523 8.284 1.00 88.06 80 ARG A N 1
ATOM 647 C CA . ARG A 1 80 ? -0.077 1.763 9.523 1.00 88.06 80 ARG A CA 1
ATOM 648 C C . ARG A 1 80 ? -1.265 0.861 9.778 1.00 88.06 80 ARG A C 1
ATOM 650 O O . ARG A 1 80 ? -2.398 1.279 9.548 1.00 88.06 80 ARG A O 1
ATOM 657 N N . ILE A 1 81 ? -0.976 -0.350 10.235 1.00 92.31 81 ILE A N 1
ATOM 658 C CA . ILE A 1 81 ? -1.955 -1.345 10.653 1.00 92.31 81 ILE A CA 1
ATOM 659 C C . ILE A 1 81 ? -1.815 -1.530 12.159 1.00 92.31 81 ILE A C 1
ATOM 661 O O . ILE A 1 81 ? -0.722 -1.848 12.633 1.00 92.31 81 ILE A O 1
ATOM 665 N N . ASN A 1 82 ? -2.901 -1.340 12.903 1.00 92.38 82 ASN A N 1
ATOM 666 C CA . ASN A 1 82 ? -2.910 -1.531 14.350 1.00 92.38 82 ASN A CA 1
ATOM 667 C C . ASN A 1 82 ? -2.817 -3.023 14.740 1.00 92.38 82 ASN A C 1
ATOM 669 O O . ASN A 1 82 ? -2.714 -3.914 13.887 1.00 92.38 82 ASN A O 1
ATOM 673 N N . GLU A 1 83 ? -2.795 -3.305 16.041 1.00 93.75 83 GLU A N 1
ATOM 674 C CA . GLU A 1 83 ? -2.678 -4.673 16.573 1.00 93.75 83 GLU A CA 1
ATOM 675 C C . GLU A 1 83 ? -3.937 -5.517 16.299 1.00 93.75 83 GLU A C 1
ATOM 677 O O . GLU A 1 83 ? -3.886 -6.748 16.254 1.00 93.75 83 GLU A O 1
ATOM 682 N N . GLU A 1 84 ? -5.059 -4.862 16.019 1.00 92.19 84 GLU A N 1
ATOM 683 C CA . GLU A 1 84 ? -6.333 -5.470 15.647 1.00 92.19 84 GLU A CA 1
ATOM 684 C C . GLU A 1 84 ? -6.423 -5.774 14.138 1.00 92.19 84 GLU A C 1
ATOM 686 O O . GLU A 1 84 ? -7.376 -6.413 13.691 1.00 92.19 84 GLU A O 1
ATOM 691 N N . GLY A 1 85 ? -5.428 -5.364 13.343 1.00 92.62 85 GLY A N 1
ATOM 692 C CA . GLY A 1 85 ? -5.369 -5.623 11.902 1.00 92.62 85 GLY A CA 1
ATOM 693 C C . GLY A 1 85 ? -6.106 -4.597 11.032 1.00 92.62 85 GLY A C 1
ATOM 694 O O . GLY A 1 85 ? -6.315 -4.851 9.843 1.00 92.62 85 GLY A O 1
ATOM 695 N N . PHE A 1 86 ? -6.479 -3.442 11.583 1.00 92.25 86 PHE A N 1
ATOM 696 C CA . PHE A 1 86 ? -7.138 -2.352 10.862 1.00 92.25 86 PHE A CA 1
ATOM 697 C C . PHE A 1 86 ? -6.157 -1.245 10.485 1.00 92.25 86 PHE A C 1
ATOM 699 O O . PHE A 1 86 ? -5.177 -0.990 11.181 1.00 92.25 86 PHE A O 1
ATOM 706 N N . ARG A 1 87 ? -6.438 -0.561 9.370 1.00 91.50 87 ARG A N 1
ATOM 707 C CA . ARG A 1 87 ? -5.739 0.671 8.991 1.00 91.50 87 ARG A CA 1
ATOM 708 C C . ARG A 1 87 ? -6.319 1.843 9.783 1.00 91.50 87 ARG A C 1
ATOM 710 O O . ARG A 1 87 ? -7.115 2.615 9.253 1.00 91.50 87 ARG A O 1
ATOM 717 N N . ASP A 1 88 ? -5.945 1.913 11.048 1.00 91.31 88 ASP A N 1
ATOM 718 C CA . ASP A 1 88 ? -6.508 2.832 12.028 1.00 91.31 88 ASP A CA 1
ATOM 719 C C . ASP A 1 88 ? -5.491 3.107 13.144 1.00 91.31 88 ASP A C 1
ATOM 721 O O . ASP A 1 88 ? -4.465 2.418 13.238 1.00 91.31 88 ASP A O 1
ATOM 725 N N . ASP A 1 89 ? -5.780 4.086 13.991 1.00 88.94 89 ASP A N 1
ATOM 726 C CA . ASP A 1 89 ? -5.086 4.246 15.261 1.00 88.94 89 ASP A CA 1
ATOM 727 C C . ASP A 1 89 ? -5.482 3.113 16.242 1.00 88.94 89 ASP A C 1
ATOM 729 O O . ASP A 1 89 ? -6.476 2.403 16.043 1.00 88.94 89 ASP A O 1
ATOM 733 N N . PRO A 1 90 ? -4.680 2.851 17.291 1.00 89.25 90 PRO A N 1
ATOM 734 C CA . PRO A 1 90 ? -5.052 1.887 18.322 1.00 89.25 90 PRO A CA 1
ATOM 735 C C . PRO A 1 90 ? -6.312 2.336 19.070 1.00 89.25 90 PRO A C 1
ATOM 737 O O . PRO A 1 90 ? -6.381 3.470 19.545 1.00 89.25 90 PRO A O 1
ATOM 740 N N . PHE A 1 91 ? -7.270 1.427 19.243 1.00 86.56 91 PHE A N 1
ATOM 741 C CA . PHE A 1 91 ? -8.512 1.685 19.971 1.00 86.56 91 PHE A CA 1
ATOM 742 C C . PHE A 1 91 ? -8.761 0.621 21.041 1.00 86.56 91 PHE A C 1
ATOM 744 O O . PHE A 1 91 ? -8.365 -0.534 20.894 1.00 86.56 91 PHE A O 1
ATOM 751 N N . ASP A 1 92 ? -9.446 1.000 22.123 1.00 83.44 92 ASP A N 1
ATOM 752 C CA . ASP A 1 92 ? -9.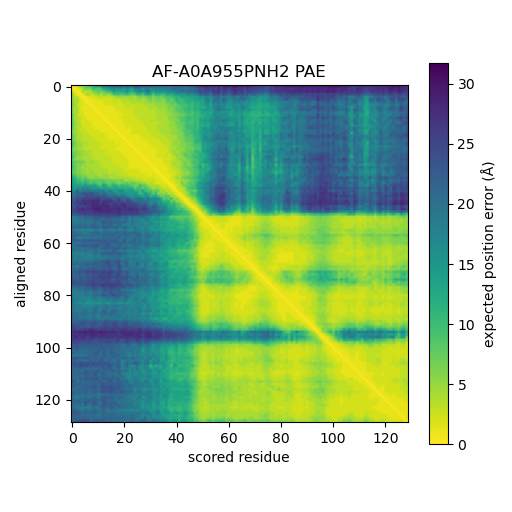865 0.033 23.139 1.00 83.44 92 ASP A CA 1
ATOM 753 C C . ASP A 1 92 ? -10.992 -0.846 22.587 1.00 83.44 92 ASP A C 1
ATOM 755 O O . ASP A 1 92 ? -11.906 -0.355 21.913 1.00 83.44 92 ASP A O 1
ATOM 759 N N . LEU A 1 93 ? -10.922 -2.148 22.869 1.00 77.81 93 LEU A N 1
ATOM 760 C CA . LEU A 1 93 ? -11.945 -3.126 22.519 1.00 77.81 93 LEU A CA 1
ATOM 761 C C . LEU A 1 93 ? -13.146 -3.076 23.467 1.00 77.81 93 LEU A C 1
ATOM 763 O O . LEU A 1 93 ? -14.246 -3.430 23.021 1.00 77.81 93 LEU A O 1
ATOM 767 N N . ASP A 1 94 ? -12.986 -2.567 24.687 1.00 79.25 94 ASP A N 1
ATOM 768 C CA . ASP A 1 94 ? -14.107 -2.286 25.580 1.00 79.25 94 ASP A CA 1
ATOM 769 C C . ASP A 1 94 ? -14.809 -0.996 25.142 1.00 79.25 94 ASP A C 1
ATOM 771 O O . ASP A 1 94 ? -14.295 0.112 25.259 1.00 79.25 94 ASP A O 1
ATOM 775 N N . THR A 1 95 ? -16.008 -1.144 24.576 1.00 67.56 95 THR A N 1
ATOM 776 C CA . THR A 1 95 ? -16.861 0.004 24.261 1.00 67.56 95 THR A CA 1
ATOM 777 C C . THR A 1 95 ? -17.641 0.422 25.496 1.00 67.56 95 THR A C 1
ATOM 779 O O . THR A 1 95 ? -18.463 -0.348 26.012 1.00 67.56 95 THR A O 1
ATOM 782 N N . ASP A 1 96 ? -17.491 1.678 25.894 1.00 71.12 96 ASP A N 1
ATOM 783 C CA . ASP A 1 96 ? -18.484 2.360 26.713 1.00 71.12 96 ASP A CA 1
ATOM 784 C C . ASP A 1 96 ? -19.840 2.317 25.990 1.00 71.12 96 ASP A C 1
ATOM 786 O O . ASP A 1 96 ? -19.912 2.383 24.764 1.00 71.12 96 ASP A O 1
ATOM 790 N N . ARG A 1 97 ? -20.955 2.231 26.726 1.00 68.81 97 ARG A N 1
ATOM 791 C CA . ARG A 1 97 ? -22.306 2.124 26.128 1.00 68.81 97 ARG A CA 1
ATOM 792 C C . ARG A 1 97 ? -22.714 3.314 25.242 1.00 68.81 97 ARG A C 1
ATOM 794 O O . ARG A 1 97 ? -23.783 3.264 24.639 1.00 68.81 97 ARG A O 1
ATOM 801 N N . GLU A 1 98 ? -21.909 4.371 25.207 1.00 80.62 98 GLU A N 1
ATOM 802 C CA . GLU A 1 98 ? -22.167 5.617 24.484 1.00 80.62 98 GLU A CA 1
ATOM 803 C C . GLU A 1 98 ? -21.395 5.727 23.160 1.00 80.62 98 GLU A C 1
ATOM 805 O O . GLU A 1 98 ? -21.677 6.638 22.385 1.00 80.62 98 GLU A O 1
ATOM 810 N N . SER A 1 99 ? -20.475 4.802 22.859 1.00 83.94 99 SER A N 1
ATOM 811 C CA . SER A 1 99 ? -19.744 4.781 21.588 1.00 83.94 99 SER A CA 1
ATOM 812 C C . SER A 1 99 ? -20.290 3.726 20.623 1.00 83.94 99 SER A C 1
ATOM 814 O O . SER A 1 99 ? -20.915 2.733 21.005 1.00 83.94 99 SER A O 1
ATOM 816 N N . PHE A 1 100 ? -20.065 3.947 19.331 1.00 86.50 100 PHE A N 1
ATOM 817 C CA . PHE A 1 100 ? -20.340 2.974 18.281 1.00 86.50 100 PHE A CA 1
ATOM 818 C C . PHE A 1 100 ? -19.121 2.868 17.368 1.00 86.50 100 PHE A C 1
ATOM 820 O O . PHE A 1 100 ? -18.390 3.835 17.183 1.00 86.50 100 PHE A O 1
ATOM 827 N N . ARG A 1 101 ? -18.901 1.683 16.792 1.00 88.56 101 ARG A N 1
ATOM 828 C CA . ARG A 1 101 ? -17.797 1.439 15.857 1.00 88.56 101 ARG A CA 1
ATOM 829 C C . ARG A 1 101 ? -18.306 1.389 14.430 1.00 88.56 101 ARG A C 1
ATOM 831 O O . ARG A 1 101 ? -19.321 0.748 14.150 1.00 88.56 101 ARG A O 1
ATOM 838 N N . ILE A 1 102 ? -17.565 2.016 13.527 1.00 90.69 102 ILE A N 1
ATOM 839 C CA . ILE A 1 102 ? -17.800 1.938 12.089 1.00 90.69 102 ILE A CA 1
ATOM 840 C C . ILE A 1 102 ? -16.689 1.091 11.476 1.00 90.69 102 ILE A C 1
ATOM 842 O O . ILE A 1 102 ? -15.514 1.389 11.636 1.00 90.69 102 ILE A O 1
ATOM 846 N N . VAL A 1 103 ? -17.069 0.059 10.724 1.00 92.44 103 VAL A N 1
ATOM 847 C CA . VAL A 1 103 ? -16.151 -0.670 9.842 1.00 92.44 103 VAL A CA 1
ATOM 848 C C . VAL A 1 103 ? -16.562 -0.384 8.407 1.00 92.44 103 VAL A C 1
ATOM 850 O O . VAL A 1 103 ? -17.720 -0.593 8.040 1.00 92.44 103 VAL A O 1
ATOM 853 N N . ALA A 1 104 ? -15.618 0.065 7.582 1.00 93.94 104 ALA A N 1
ATOM 854 C CA . ALA A 1 104 ? -15.829 0.188 6.147 1.00 93.94 104 ALA A CA 1
ATOM 855 C C . ALA A 1 104 ? -15.159 -0.958 5.393 1.00 93.94 104 ALA A C 1
ATOM 857 O O . ALA A 1 104 ? -13.998 -1.291 5.614 1.00 93.94 104 ALA A O 1
ATOM 858 N N . LEU A 1 105 ? -15.911 -1.527 4.455 1.00 93.38 105 LEU A N 1
ATOM 859 C CA . LEU A 1 105 ? -15.445 -2.535 3.516 1.00 93.38 105 LEU A CA 1
ATOM 860 C C . LEU A 1 105 ? -15.581 -1.970 2.108 1.00 93.38 105 LEU A C 1
ATOM 862 O O . LEU A 1 105 ? -16.607 -1.386 1.760 1.00 93.38 105 LEU A O 1
ATOM 866 N N . GLY A 1 106 ? -14.554 -2.154 1.292 1.00 93.19 106 GLY A N 1
ATOM 867 C CA . GLY A 1 106 ? -14.560 -1.646 -0.068 1.00 93.19 106 GLY A CA 1
ATOM 868 C C . GLY A 1 106 ? -13.249 -1.917 -0.779 1.00 93.19 106 GLY A C 1
ATOM 869 O O . GLY A 1 106 ? -12.575 -2.910 -0.520 1.00 93.19 106 GLY A O 1
ATOM 870 N N . ASP A 1 107 ? -12.914 -1.025 -1.699 1.00 92.75 107 ASP A N 1
ATOM 871 C CA . ASP A 1 107 ? -11.735 -1.122 -2.549 1.00 92.75 107 ASP A CA 1
ATOM 872 C C . ASP A 1 107 ? -10.669 -0.076 -2.168 1.00 92.75 107 ASP A C 1
ATOM 874 O O . ASP A 1 107 ? -10.618 0.424 -1.045 1.00 92.75 107 ASP A O 1
ATOM 878 N N . SER A 1 108 ? -9.817 0.284 -3.128 1.00 90.56 108 SER A N 1
ATOM 879 C CA . SER A 1 108 ? -8.785 1.317 -3.004 1.00 90.56 108 SER A CA 1
ATOM 880 C C . SER A 1 108 ? -9.266 2.680 -2.482 1.00 90.56 108 SER A C 1
ATOM 882 O O . SER A 1 108 ? -8.470 3.413 -1.891 1.00 90.56 108 SER A O 1
ATOM 884 N N . VAL A 1 109 ? -10.537 3.037 -2.697 1.00 90.75 109 VAL A N 1
ATOM 885 C CA . VAL A 1 109 ? -11.129 4.287 -2.204 1.00 90.75 109 VAL A CA 1
ATOM 886 C C . VAL A 1 109 ? -11.426 4.165 -0.717 1.00 90.75 109 VAL A C 1
ATOM 888 O O . VAL A 1 109 ? -10.998 5.024 0.050 1.00 90.75 109 VAL A O 1
ATOM 891 N N . ALA A 1 110 ? -12.082 3.074 -0.308 1.00 92.38 110 ALA A N 1
ATOM 892 C CA . ALA A 1 110 ? -12.312 2.781 1.106 1.00 92.38 110 ALA A CA 1
ATOM 893 C C . ALA A 1 110 ? -10.981 2.636 1.865 1.00 92.38 110 ALA A C 1
ATOM 895 O O . ALA A 1 110 ? -10.849 3.068 3.004 1.00 92.38 110 ALA A O 1
ATOM 896 N N . TRP A 1 111 ? -9.965 2.093 1.196 1.00 90.75 111 TRP A N 1
ATOM 897 C CA . TRP A 1 111 ? -8.618 1.972 1.733 1.00 90.75 111 TRP A CA 1
ATOM 898 C C . TRP A 1 111 ? -7.919 3.316 1.974 1.00 90.75 111 TRP A C 1
ATOM 900 O O . TRP A 1 111 ? -7.023 3.385 2.809 1.00 90.75 111 TRP A O 1
ATOM 910 N N . GLY A 1 112 ? -8.252 4.372 1.223 1.00 90.19 112 GLY A N 1
ATOM 911 C CA . GLY A 1 112 ? -7.483 5.622 1.230 1.00 90.19 112 GLY A CA 1
ATOM 912 C C . GLY A 1 112 ? -6.150 5.492 0.484 1.00 90.19 112 GLY A C 1
ATOM 913 O O . GLY A 1 112 ? -5.097 5.907 0.976 1.00 90.19 112 GLY A O 1
ATOM 914 N N . PHE A 1 113 ? -6.146 4.850 -0.687 1.00 86.38 113 PHE A N 1
ATOM 915 C CA . PHE A 1 113 ? -4.920 4.625 -1.453 1.00 86.38 113 PHE A CA 1
ATOM 916 C C . PHE A 1 113 ? -4.256 5.942 -1.894 1.00 86.38 113 PHE A C 1
ATOM 918 O O . PHE A 1 113 ? -4.843 6.747 -2.616 1.00 86.38 113 PHE A O 1
ATOM 925 N N . GLY A 1 114 ? -2.999 6.151 -1.486 1.00 83.69 114 GLY A N 1
ATOM 926 C CA . GLY A 1 114 ? -2.267 7.397 -1.754 1.00 83.69 114 GLY A CA 1
ATOM 927 C C . GLY A 1 114 ? -2.690 8.578 -0.871 1.00 83.69 114 GLY A C 1
ATOM 928 O O . GLY A 1 114 ? -2.397 9.729 -1.207 1.00 83.69 114 GLY A O 1
ATOM 929 N N . VAL A 1 115 ? -3.382 8.299 0.230 1.00 86.00 115 VAL A N 1
ATOM 930 C CA . VAL A 1 115 ? -3.738 9.253 1.281 1.00 86.00 115 VAL A CA 1
ATOM 931 C C . VAL A 1 115 ? -3.059 8.797 2.566 1.00 86.00 115 VAL A C 1
ATOM 933 O O . VAL A 1 115 ? -2.935 7.592 2.795 1.00 86.00 115 VAL A O 1
ATOM 936 N N . ASP A 1 116 ? -2.569 9.745 3.356 1.00 84.50 116 ASP A N 1
ATOM 937 C CA . ASP A 1 116 ? -2.031 9.452 4.678 1.00 84.50 116 ASP A CA 1
ATOM 938 C C . ASP A 1 116 ? -3.126 8.978 5.624 1.00 84.50 116 ASP A C 1
ATOM 940 O O . ASP A 1 116 ? -4.289 9.321 5.439 1.00 84.50 116 ASP A O 1
ATOM 944 N N . THR A 1 117 ? -2.778 8.154 6.613 1.00 84.25 117 THR A N 1
ATOM 945 C CA . THR A 1 117 ? -3.794 7.565 7.504 1.00 84.25 117 THR A CA 1
ATOM 946 C C . THR A 1 117 ? -4.654 8.638 8.193 1.00 84.25 117 THR A C 1
ATOM 948 O O . THR A 1 117 ? -5.865 8.54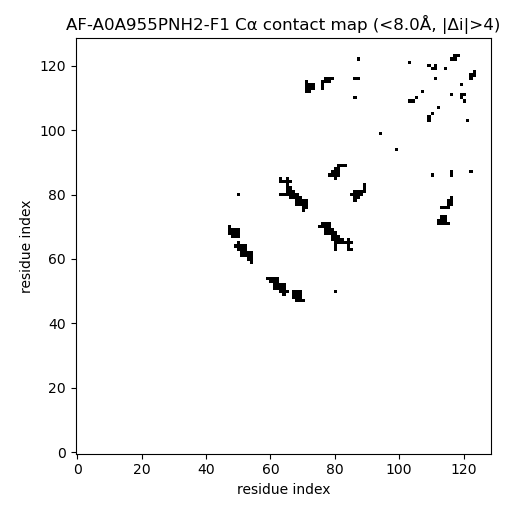5 8.025 1.00 84.25 117 THR A O 1
ATOM 951 N N . PRO A 1 118 ? -4.096 9.710 8.801 1.00 87.12 118 PRO A N 1
ATOM 952 C CA . PRO A 1 118 ? -4.896 10.801 9.384 1.00 87.12 118 PRO A CA 1
ATOM 953 C C . PRO A 1 118 ? -5.793 11.547 8.384 1.00 87.12 118 PRO A C 1
ATOM 955 O O . PRO A 1 118 ? -6.822 12.093 8.757 1.00 87.12 118 PRO A O 1
ATOM 958 N N . ASP A 1 119 ? -5.424 11.559 7.101 1.00 89.25 119 ASP A N 1
ATOM 959 C CA . ASP A 1 119 ? -6.192 12.230 6.047 1.00 89.25 119 ASP A CA 1
ATOM 960 C C . ASP A 1 119 ? -7.231 11.297 5.391 1.00 89.25 119 ASP A C 1
ATOM 962 O O . ASP A 1 119 ? -7.957 11.701 4.473 1.00 89.25 119 ASP A O 1
ATOM 966 N N . ALA A 1 120 ? -7.287 10.023 5.794 1.00 89.69 120 ALA A N 1
ATOM 967 C CA . ALA A 1 120 ? -8.228 9.059 5.245 1.00 89.69 120 ALA A CA 1
ATOM 968 C C . ALA A 1 120 ? -9.664 9.408 5.660 1.00 89.69 120 ALA A C 1
ATOM 970 O O . ALA A 1 120 ? -9.924 9.875 6.765 1.00 89.69 120 ALA A O 1
ATOM 971 N N . PHE A 1 121 ? -10.635 9.146 4.779 1.00 93.19 121 PHE A N 1
ATOM 972 C CA . PHE A 1 121 ? -12.010 9.602 5.006 1.00 93.19 121 PHE A CA 1
ATOM 973 C C . PHE A 1 121 ? -12.659 9.013 6.269 1.00 93.19 121 PHE A C 1
ATOM 975 O O . PHE A 1 121 ? -13.575 9.635 6.787 1.00 93.19 121 PHE A O 1
ATOM 982 N N . LEU A 1 122 ? -12.219 7.837 6.738 1.00 92.75 122 LEU A N 1
ATOM 983 C CA . LEU A 1 122 ? -12.712 7.244 7.984 1.00 92.75 122 LEU A CA 1
ATOM 984 C C . LEU A 1 122 ? -12.256 8.034 9.206 1.00 92.75 122 LEU A C 1
ATOM 986 O O . LEU A 1 122 ? -13.087 8.304 10.061 1.00 92.75 122 LEU A O 1
ATOM 990 N N . GLN A 1 123 ? -11.004 8.496 9.219 1.00 91.56 123 GLN A N 1
ATOM 991 C CA . GLN A 1 123 ? -10.491 9.371 10.276 1.00 91.56 123 GLN A CA 1
ATOM 992 C C . GLN A 1 123 ? -11.248 10.700 10.280 1.00 91.56 123 GLN A C 1
ATOM 994 O O . GLN A 1 123 ? -11.802 11.128 11.285 1.00 91.56 123 GLN A O 1
ATOM 999 N N . LEU A 1 124 ? -11.409 11.299 9.096 1.00 93.62 124 LEU A N 1
ATOM 1000 C CA . LEU A 1 124 ? -12.190 12.529 8.940 1.00 93.62 124 LEU A CA 1
ATOM 1001 C C . LEU A 1 124 ? -13.683 12.352 9.259 1.00 93.62 124 LEU A C 1
ATOM 1003 O O . LEU A 1 124 ? -14.377 13.341 9.496 1.00 93.62 124 LEU A O 1
ATOM 1007 N N . LEU A 1 125 ? -14.213 11.129 9.163 1.00 93.75 125 LEU A N 1
ATOM 1008 C CA . LEU A 1 125 ? -15.592 10.812 9.520 1.00 93.75 125 LEU A CA 1
ATOM 1009 C C . LEU A 1 125 ? -15.731 10.679 11.035 1.00 93.75 125 LEU A C 1
ATOM 1011 O O . LEU A 1 125 ? -16.680 11.233 11.578 1.00 93.75 125 LEU A O 1
ATOM 1015 N N . GLU A 1 126 ? -14.796 9.993 11.691 1.00 91.50 126 GLU A N 1
ATOM 1016 C CA . GLU A 1 126 ? -14.740 9.877 13.148 1.00 91.50 126 GLU A CA 1
ATOM 1017 C C . GLU A 1 126 ? -14.667 11.253 13.817 1.00 91.50 126 GLU A C 1
ATOM 1019 O O . GLU A 1 126 ? -15.461 11.533 14.705 1.00 91.50 126 GLU A O 1
ATOM 1024 N N . GLU A 1 127 ? -13.842 12.174 13.308 1.00 91.62 127 GLU A N 1
ATOM 1025 C CA . GLU A 1 127 ? -13.761 13.557 13.816 1.00 91.62 127 GLU A CA 1
ATOM 1026 C C . GLU A 1 127 ? -15.074 14.362 13.705 1.00 91.62 127 GLU A C 1
ATOM 1028 O O . GLU A 1 127 ? -15.211 15.428 14.312 1.00 91.62 127 GLU A O 1
ATOM 1033 N N . ARG A 1 128 ? -16.024 13.918 12.873 1.00 93.50 128 ARG A N 1
ATOM 1034 C CA . ARG A 1 128 ? -17.277 14.637 12.581 1.00 93.50 128 ARG A CA 1
ATOM 1035 C C . ARG A 1 128 ? -18.504 14.054 13.272 1.00 93.50 128 ARG A C 1
ATOM 1037 O O . ARG A 1 128 ? -19.568 14.675 13.169 1.00 93.50 128 ARG A O 1
ATOM 1044 N N . LEU A 1 129 ? -18.387 12.873 13.870 1.00 90.25 129 LEU A N 1
ATOM 1045 C CA . LEU A 1 129 ? -19.470 12.170 14.558 1.00 90.25 129 LEU A CA 1
ATOM 1046 C C . LEU A 1 129 ? -19.395 12.411 16.067 1.00 90.25 129 LEU A C 1
ATOM 1048 O O . LEU A 1 129 ? -20.493 12.481 16.664 1.00 90.25 129 LEU A O 1
#

Radius of gyration: 28.96 Å; Cα contacts (8 Å, |Δi|>4): 115; chains: 1; bounding box: 62×36×92 Å

Sequence (129 aa):
MKRDWKKTLLFTLITLVILMIPIILLGEWGARIRYRMNLYQETEEAKFVSIYRKSDDPVLAYEMKPGSEEPGKKPGAVTRINEEGFRDDPFDLDTDRESFRIVALGDSVAWGFGVDTPDAFLQLLEERL

pLDDT: mean 85.73, std 12.95, range [43.78, 97.38]

Mean predicted aligned error: 11.52 Å